Protein AF-A0A658NN75-F1 (afdb_monomer_lite)

Structure (mmCIF, N/CA/C/O backbone):
data_AF-A0A658NN75-F1
#
_entry.id   AF-A0A658NN75-F1
#
loop_
_atom_site.group_PDB
_atom_site.id
_atom_site.type_symbol
_atom_site.label_atom_id
_atom_site.label_alt_id
_atom_site.label_comp_id
_atom_site.label_asym_id
_atom_site.label_entity_id
_atom_site.label_seq_id
_atom_site.pdbx_PDB_ins_code
_atom_site.Cartn_x
_atom_site.Cartn_y
_atom_site.Cartn_z
_atom_site.occupancy
_atom_site.B_iso_or_equiv
_atom_site.auth_seq_id
_atom_site.auth_comp_id
_atom_site.auth_asym_id
_atom_site.auth_atom_id
_atom_site.pdbx_PDB_model_num
ATOM 1 N N . PHE A 1 1 ? -8.810 3.678 -35.679 1.00 53.75 1 PHE A N 1
ATOM 2 C CA . PHE A 1 1 ? -8.416 3.057 -34.394 1.00 53.75 1 PHE A CA 1
ATOM 3 C C . PHE A 1 1 ? -6.960 2.593 -34.397 1.00 53.75 1 PHE A C 1
ATOM 5 O O . PHE A 1 1 ? -6.403 2.458 -33.318 1.00 53.75 1 PHE A O 1
ATOM 12 N N . GLU A 1 2 ? -6.330 2.406 -35.562 1.00 51.19 2 GLU A N 1
ATOM 13 C CA . GLU A 1 2 ? -4.934 1.949 -35.676 1.00 51.19 2 GLU A CA 1
ATOM 14 C C . GLU A 1 2 ? -3.894 3.086 -35.583 1.00 51.19 2 GLU A C 1
ATOM 16 O O . GLU A 1 2 ? -2.745 2.822 -35.253 1.00 51.19 2 GLU A O 1
ATOM 21 N N . ASP A 1 3 ? -4.303 4.355 -35.724 1.00 60.12 3 ASP A N 1
ATOM 22 C CA . ASP A 1 3 ? -3.411 5.535 -35.661 1.00 60.12 3 ASP A CA 1
ATOM 23 C C . ASP A 1 3 ? -2.756 5.803 -34.286 1.00 60.12 3 ASP A C 1
ATOM 25 O O . ASP A 1 3 ? -1.923 6.697 -34.159 1.00 60.12 3 ASP A O 1
ATOM 29 N N . PHE A 1 4 ? -3.128 5.061 -33.236 1.00 65.38 4 PHE A N 1
ATOM 30 C CA . PHE A 1 4 ? -2.521 5.170 -31.899 1.00 65.38 4 PHE A CA 1
ATOM 31 C C . PHE A 1 4 ? -1.418 4.133 -31.648 1.00 65.38 4 PHE A C 1
ATOM 33 O O . PHE A 1 4 ? -0.766 4.176 -30.603 1.00 65.38 4 PHE A O 1
ATOM 40 N N . LEU A 1 5 ? -1.224 3.178 -32.563 1.00 65.12 5 LEU A N 1
ATOM 41 C CA . LEU A 1 5 ? -0.221 2.130 -32.420 1.00 65.12 5 LEU A CA 1
ATOM 42 C C . LEU A 1 5 ? 1.078 2.587 -33.103 1.00 65.12 5 LEU A C 1
ATOM 44 O O . LEU A 1 5 ? 1.045 2.863 -34.300 1.00 65.12 5 LEU A O 1
ATOM 48 N N . PRO A 1 6 ? 2.219 2.642 -32.385 1.00 65.56 6 PRO A N 1
ATOM 49 C CA . PRO A 1 6 ? 3.482 3.182 -32.906 1.00 65.56 6 PRO A CA 1
ATOM 50 C C . PRO A 1 6 ? 3.968 2.545 -34.217 1.00 65.56 6 PRO A C 1
ATOM 52 O O . PRO A 1 6 ? 4.674 3.201 -34.974 1.00 65.56 6 PRO A O 1
ATOM 55 N N . ASP A 1 7 ? 3.544 1.304 -34.485 1.00 69.31 7 ASP A N 1
ATOM 56 C CA . ASP A 1 7 ? 3.939 0.500 -35.646 1.00 69.31 7 ASP A CA 1
ATOM 57 C C . ASP A 1 7 ? 2.721 0.093 -36.509 1.00 69.31 7 ASP A C 1
ATOM 59 O O . ASP A 1 7 ? 2.717 -0.968 -37.121 1.00 69.31 7 ASP A O 1
ATOM 63 N N . GLY A 1 8 ? 1.607 0.838 -36.462 1.00 71.69 8 GLY A N 1
ATOM 64 C CA . GLY A 1 8 ? 0.387 0.497 -37.219 1.00 71.69 8 GLY A CA 1
ATOM 65 C C . GLY A 1 8 ? -0.283 -0.824 -36.807 1.00 71.69 8 GLY A C 1
ATOM 66 O O . GLY A 1 8 ? -1.167 -1.312 -37.499 1.00 71.69 8 GLY A O 1
ATOM 67 N N . GLY A 1 9 ? 0.131 -1.407 -35.676 1.00 71.31 9 GLY A N 1
ATOM 68 C CA . GLY A 1 9 ? -0.329 -2.719 -35.219 1.00 71.31 9 GLY A CA 1
ATOM 69 C C . GLY A 1 9 ? 0.480 -3.905 -35.746 1.00 71.31 9 GLY A C 1
ATOM 70 O O . GLY A 1 9 ? 0.086 -5.034 -35.474 1.00 71.31 9 GLY A O 1
ATOM 71 N N . GLU A 1 10 ? 1.601 -3.674 -36.438 1.00 76.69 10 GLU A N 1
ATOM 72 C CA . GLU A 1 10 ? 2.445 -4.752 -36.977 1.00 76.69 10 GLU A CA 1
ATOM 73 C C . GLU A 1 10 ? 3.162 -5.567 -35.895 1.00 76.69 10 GLU A C 1
ATOM 75 O O . GLU A 1 10 ? 3.347 -6.767 -36.068 1.00 76.69 10 GLU A O 1
ATOM 80 N N . SER A 1 11 ? 3.526 -4.941 -34.771 1.00 81.25 11 SER A N 1
ATOM 81 C CA . SER A 1 11 ? 4.195 -5.629 -33.667 1.00 81.25 11 SER A CA 1
ATOM 82 C C . SER A 1 11 ? 3.213 -6.347 -32.742 1.00 81.25 11 SER A C 1
ATOM 84 O O . SER A 1 11 ? 2.207 -5.771 -32.284 1.00 81.25 11 SER A O 1
ATOM 86 N N . ASP A 1 12 ? 3.530 -7.600 -32.417 1.00 87.25 12 ASP A N 1
ATOM 87 C CA . ASP A 1 12 ? 2.725 -8.404 -31.500 1.00 87.25 12 ASP A CA 1
ATOM 88 C C . ASP A 1 12 ? 2.944 -8.003 -30.022 1.00 87.25 12 ASP A C 1
ATOM 90 O O . ASP A 1 12 ? 3.701 -7.084 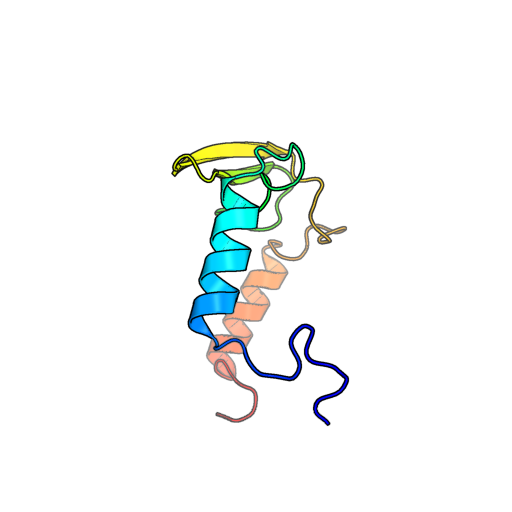-29.690 1.00 87.25 12 ASP A O 1
ATOM 94 N N . LEU A 1 13 ? 2.196 -8.625 -29.103 1.00 88.69 13 LEU A N 1
ATOM 95 C CA . LEU A 1 13 ? 2.307 -8.316 -27.673 1.00 88.69 13 LEU A CA 1
ATOM 96 C C . LEU A 1 13 ? 3.679 -8.701 -27.097 1.00 88.69 13 LEU A C 1
ATOM 98 O O . LEU A 1 13 ? 4.190 -7.983 -26.240 1.00 88.69 13 LEU A O 1
ATOM 102 N N . PHE A 1 14 ? 4.259 -9.813 -27.541 1.00 92.56 14 PHE A N 1
ATOM 103 C CA . PHE A 1 14 ? 5.527 -10.329 -27.033 1.00 92.56 14 PHE A CA 1
ATOM 104 C C . PHE A 1 14 ? 6.704 -9.501 -27.539 1.00 92.56 14 PHE A C 1
ATOM 106 O O . PHE A 1 14 ? 7.555 -9.127 -26.744 1.00 92.56 14 PHE A O 1
ATOM 113 N N . GLU A 1 15 ? 6.688 -9.069 -28.797 1.00 89.31 15 GLU A N 1
ATOM 114 C CA . GLU A 1 15 ? 7.696 -8.156 -29.346 1.00 89.31 15 GLU A CA 1
ATOM 115 C C . GLU A 1 15 ? 7.721 -6.811 -28.602 1.00 89.31 15 GLU A C 1
ATOM 117 O O . GLU A 1 15 ? 8.781 -6.220 -28.376 1.00 89.31 15 GLU A O 1
ATOM 122 N N . LYS A 1 16 ? 6.556 -6.318 -28.163 1.00 88.19 16 LYS A N 1
ATOM 123 C CA . LYS A 1 16 ? 6.466 -5.111 -27.320 1.00 88.19 16 LYS A CA 1
ATOM 124 C C . LYS A 1 16 ? 7.033 -5.344 -25.925 1.00 88.19 16 LYS A C 1
ATOM 126 O O . LYS A 1 16 ? 7.681 -4.446 -25.386 1.00 88.19 16 LYS A O 1
ATOM 131 N N . LEU A 1 17 ? 6.788 -6.521 -25.347 1.00 89.88 17 LEU A N 1
ATOM 132 C CA . LEU A 1 17 ? 7.371 -6.908 -24.065 1.00 89.88 17 LEU A CA 1
ATOM 133 C C . LEU A 1 17 ? 8.891 -7.013 -24.172 1.00 89.88 17 LEU A C 1
ATOM 135 O O . LEU A 1 17 ? 9.569 -6.424 -23.341 1.00 89.88 17 LEU A O 1
ATOM 139 N N . ASP A 1 18 ? 9.415 -7.648 -25.217 1.00 89.88 18 ASP A N 1
ATOM 140 C CA . ASP A 1 18 ? 10.855 -7.792 -25.443 1.00 89.88 18 ASP A CA 1
ATOM 141 C C . ASP A 1 18 ? 11.535 -6.429 -25.623 1.00 89.88 18 ASP A C 1
ATOM 143 O O . ASP A 1 18 ? 12.601 -6.177 -25.061 1.00 89.88 18 ASP A O 1
ATOM 147 N N . ARG A 1 19 ? 10.897 -5.497 -26.344 1.00 87.56 19 ARG A N 1
ATOM 148 C CA . ARG A 1 19 ? 11.384 -4.111 -26.469 1.00 87.56 19 ARG A CA 1
ATOM 149 C C . ARG A 1 19 ? 11.418 -3.384 -25.129 1.00 87.56 19 ARG A C 1
ATOM 151 O O . ARG A 1 19 ? 12.387 -2.680 -24.849 1.00 87.56 19 ARG A O 1
ATOM 158 N N . LEU A 1 20 ? 10.362 -3.514 -24.326 1.00 86.50 20 LEU A N 1
ATOM 159 C CA . LEU A 1 20 ? 10.295 -2.899 -23.001 1.00 86.50 20 LEU A CA 1
ATOM 160 C C . LEU A 1 20 ? 11.330 -3.517 -22.058 1.00 86.50 20 LEU A C 1
ATOM 162 O O . LEU A 1 20 ? 12.029 -2.783 -21.366 1.00 86.50 20 LEU A O 1
ATOM 166 N N . ASP A 1 21 ? 11.444 -4.842 -22.051 1.00 86.75 21 ASP A N 1
ATOM 167 C CA . ASP A 1 21 ? 12.412 -5.580 -21.247 1.00 86.75 21 ASP A CA 1
ATOM 168 C C . ASP A 1 21 ? 13.837 -5.156 -21.600 1.00 86.75 21 ASP A C 1
ATOM 170 O O . ASP A 1 21 ? 14.598 -4.754 -20.717 1.00 86.75 21 ASP A O 1
ATOM 174 N N . HIS A 1 22 ? 14.154 -5.108 -22.897 1.00 85.94 22 HIS A N 1
ATOM 175 C CA . HIS A 1 22 ? 15.433 -4.609 -23.380 1.00 85.94 22 HIS A CA 1
ATOM 176 C C . HIS A 1 22 ? 15.683 -3.168 -22.933 1.00 85.94 22 HIS A C 1
ATOM 178 O O . HIS A 1 22 ? 16.756 -2.886 -22.416 1.00 85.94 22 HIS A O 1
ATOM 184 N N . ALA A 1 23 ? 14.711 -2.261 -23.067 1.00 83.00 23 ALA A N 1
ATOM 185 C CA . ALA A 1 23 ? 14.870 -0.874 -22.624 1.00 83.00 23 ALA A CA 1
ATOM 186 C C . ALA A 1 23 ? 15.123 -0.769 -21.108 1.00 83.00 23 ALA A C 1
ATOM 188 O O . ALA A 1 23 ? 15.998 -0.022 -20.677 1.00 83.00 23 ALA A O 1
ATOM 189 N N . LEU A 1 24 ? 14.408 -1.555 -20.297 1.00 79.44 24 LEU A N 1
ATOM 190 C CA . LEU A 1 24 ? 14.562 -1.570 -18.840 1.00 79.44 24 LEU A CA 1
ATOM 191 C C . LEU A 1 24 ? 15.902 -2.168 -18.376 1.00 79.44 24 LEU A C 1
ATOM 193 O O . LEU A 1 24 ? 16.382 -1.788 -17.309 1.00 79.44 24 LEU A O 1
ATOM 197 N N . HIS A 1 25 ? 16.497 -3.085 -19.148 1.00 76.44 25 HIS A N 1
ATOM 198 C CA . HIS A 1 25 ? 17.742 -3.780 -18.787 1.00 76.44 25 HIS A CA 1
ATOM 199 C C . HIS A 1 25 ? 19.001 -3.204 -19.453 1.00 76.44 25 HIS A C 1
ATOM 201 O O . HIS A 1 25 ? 20.082 -3.266 -18.867 1.00 76.44 25 HIS A O 1
ATOM 207 N N . ALA A 1 26 ? 18.893 -2.670 -20.672 1.00 70.81 26 ALA A N 1
ATOM 208 C CA . ALA A 1 26 ? 20.015 -2.108 -21.428 1.00 70.81 26 ALA A CA 1
ATOM 209 C C . ALA A 1 26 ? 20.439 -0.737 -20.895 1.00 70.81 26 ALA A C 1
ATOM 211 O O . ALA A 1 26 ? 21.611 -0.364 -20.964 1.00 70.81 26 ALA A O 1
ATOM 212 N N . GLU A 1 27 ? 19.493 0.010 -20.335 1.00 58.44 27 GLU A N 1
ATOM 213 C CA . GLU A 1 27 ? 19.756 1.306 -19.747 1.00 58.44 27 GLU A CA 1
ATOM 214 C C . GLU A 1 27 ? 19.981 1.136 -18.237 1.00 58.44 27 GLU A C 1
ATOM 216 O O . GLU A 1 27 ? 19.036 1.004 -17.461 1.00 58.44 27 GLU A O 1
ATOM 221 N N . GLN A 1 28 ? 21.244 1.165 -17.783 1.00 58.00 28 GLN A N 1
ATOM 222 C CA . GLN A 1 28 ? 21.584 1.405 -16.369 1.00 58.00 28 GLN A CA 1
ATOM 223 C C . GLN A 1 28 ? 21.181 2.840 -15.978 1.00 58.00 28 GLN A C 1
ATOM 225 O O . GLN A 1 28 ? 22.014 3.687 -15.652 1.00 58.00 28 GLN A O 1
ATOM 230 N N . HIS A 1 29 ? 19.892 3.159 -16.049 1.00 56.94 29 HIS A N 1
ATOM 231 C CA . HIS A 1 29 ? 19.391 4.482 -15.736 1.00 56.94 29 HIS A CA 1
ATOM 232 C C . HIS A 1 29 ? 19.351 4.658 -14.230 1.00 56.94 29 HIS A C 1
ATOM 234 O O . HIS A 1 29 ? 18.683 3.919 -13.507 1.00 56.94 29 HIS A O 1
ATOM 240 N N . ALA A 1 30 ? 19.991 5.724 -13.756 1.00 59.59 30 ALA A N 1
ATOM 241 C CA . ALA A 1 30 ? 19.936 6.150 -12.360 1.00 59.59 30 ALA A CA 1
ATOM 242 C C . ALA A 1 30 ? 18.492 6.366 -11.832 1.00 59.59 30 ALA A C 1
ATOM 244 O O . ALA A 1 30 ? 18.304 6.501 -10.626 1.00 59.59 30 ALA A O 1
ATOM 245 N N . GLY A 1 31 ? 17.477 6.381 -12.712 1.00 60.25 31 GLY A N 1
ATOM 246 C CA . GLY A 1 31 ? 16.056 6.523 -12.376 1.00 60.25 31 GLY A CA 1
ATOM 247 C C . GLY A 1 31 ? 15.222 5.232 -12.319 1.00 60.25 31 GLY A C 1
ATOM 248 O O . GLY A 1 31 ? 14.185 5.239 -11.661 1.00 60.25 31 GLY A O 1
ATOM 249 N N . VAL A 1 32 ? 15.634 4.121 -12.949 1.00 64.38 32 VAL A N 1
ATOM 250 C CA . VAL A 1 32 ? 14.821 2.878 -12.980 1.00 64.38 32 VAL A CA 1
ATOM 251 C C . VAL A 1 32 ? 15.094 1.945 -11.806 1.00 64.38 32 VAL A C 1
ATOM 253 O O . VAL A 1 32 ? 14.275 1.082 -11.515 1.00 64.38 32 VAL A O 1
ATOM 256 N N . GLY A 1 33 ? 16.187 2.151 -11.063 1.00 67.81 33 GLY A N 1
ATOM 257 C CA . GLY A 1 33 ? 16.536 1.324 -9.898 1.00 67.81 33 GLY A CA 1
ATOM 258 C C . GLY A 1 33 ? 15.507 1.354 -8.756 1.00 67.81 33 GLY A C 1
ATOM 259 O O . GLY A 1 33 ? 15.572 0.523 -7.851 1.00 67.81 33 GLY A O 1
ATOM 260 N N . GLY A 1 34 ? 14.560 2.300 -8.796 1.00 71.62 34 GLY A N 1
ATOM 261 C CA . GLY A 1 34 ? 13.399 2.350 -7.906 1.00 71.62 34 GLY A CA 1
ATOM 262 C C . GLY A 1 34 ? 12.271 1.380 -8.280 1.00 71.62 34 GLY A C 1
ATOM 263 O O . GLY A 1 34 ? 11.438 1.054 -7.432 1.00 71.62 34 GLY A O 1
ATOM 264 N N . LEU A 1 35 ? 12.229 0.912 -9.531 1.00 79.50 35 LEU A N 1
ATOM 265 C CA . LEU A 1 35 ? 11.253 -0.073 -9.986 1.00 79.50 35 LEU A CA 1
ATOM 266 C C . LEU A 1 35 ? 11.551 -1.433 -9.349 1.00 79.50 35 LEU A C 1
ATOM 268 O O . LEU A 1 35 ? 12.701 -1.823 -9.160 1.00 79.50 35 LEU A O 1
ATOM 272 N N . GLY A 1 36 ? 10.492 -2.150 -8.976 1.00 80.12 36 GLY A N 1
ATOM 273 C CA . GLY A 1 36 ? 10.613 -3.454 -8.322 1.00 80.12 36 GLY A CA 1
ATOM 274 C C . GLY A 1 36 ? 11.020 -3.404 -6.844 1.00 80.12 36 GLY A C 1
ATOM 275 O O . GLY A 1 36 ? 11.179 -4.460 -6.234 1.00 80.12 36 GLY A O 1
ATOM 276 N N . ILE A 1 37 ? 11.149 -2.218 -6.233 1.00 88.94 37 ILE A N 1
ATOM 277 C CA . ILE A 1 37 ? 11.331 -2.115 -4.781 1.00 88.94 37 ILE A CA 1
ATOM 278 C C . ILE A 1 37 ? 10.030 -2.499 -4.071 1.00 88.94 37 ILE A C 1
ATOM 280 O O . ILE A 1 37 ? 8.970 -1.927 -4.321 1.00 88.94 37 ILE A O 1
ATOM 284 N N . LEU A 1 38 ? 10.120 -3.439 -3.132 1.00 91.88 38 LEU A N 1
ATOM 285 C CA . LEU A 1 38 ? 8.978 -3.898 -2.343 1.00 91.88 38 LEU A CA 1
ATOM 286 C C . LEU A 1 38 ? 9.038 -3.327 -0.929 1.00 91.88 38 LEU A C 1
ATOM 288 O O . LEU A 1 38 ? 10.038 -3.488 -0.232 1.00 91.88 38 LEU A O 1
ATOM 292 N N . ASN A 1 39 ? 7.946 -2.713 -0.475 1.00 93.56 39 ASN A N 1
ATOM 293 C CA . ASN A 1 39 ? 7.793 -2.307 0.919 1.00 93.56 39 ASN A CA 1
ATOM 294 C C . ASN A 1 39 ? 7.192 -3.447 1.749 1.00 93.56 39 ASN A C 1
ATOM 296 O O . ASN A 1 39 ? 6.072 -3.882 1.492 1.00 93.56 39 ASN A O 1
ATOM 300 N N . LEU A 1 40 ? 7.927 -3.902 2.764 1.00 94.31 40 LEU A N 1
ATOM 301 C CA . LEU A 1 40 ? 7.571 -5.058 3.590 1.00 94.31 40 LEU A CA 1
ATOM 302 C C . LEU A 1 40 ? 6.947 -4.689 4.943 1.00 94.31 40 LEU A C 1
ATOM 304 O O . LEU A 1 40 ? 6.556 -5.577 5.695 1.00 94.31 40 LEU A O 1
ATOM 308 N N . SER A 1 41 ? 6.873 -3.404 5.290 1.00 91.19 41 SER A N 1
ATOM 309 C CA . SER A 1 41 ? 6.483 -2.951 6.635 1.00 91.19 41 SER A CA 1
ATOM 310 C C . SER A 1 41 ? 5.390 -1.883 6.637 1.00 91.19 41 SER A C 1
ATOM 312 O O . SER A 1 41 ? 5.200 -1.216 7.650 1.00 91.19 41 SER A O 1
ATOM 314 N N . GLY A 1 42 ? 4.692 -1.679 5.517 1.00 88.06 42 GLY A N 1
ATOM 315 C CA . GLY A 1 42 ? 3.682 -0.626 5.379 1.00 88.06 42 GLY A CA 1
ATOM 316 C C . GLY A 1 42 ? 4.268 0.793 5.357 1.00 88.06 42 GLY A C 1
ATOM 317 O O . GLY A 1 42 ? 5.485 0.994 5.323 1.00 88.06 42 GLY A O 1
ATOM 318 N N . ALA A 1 43 ? 3.395 1.803 5.342 1.00 89.88 43 ALA A N 1
ATOM 319 C CA . ALA A 1 43 ? 3.781 3.213 5.254 1.00 89.88 43 ALA A CA 1
ATOM 320 C C . ALA A 1 43 ? 4.112 3.806 6.638 1.00 89.88 43 ALA A C 1
ATOM 322 O O . ALA A 1 43 ? 3.369 4.638 7.151 1.00 89.88 43 ALA A O 1
ATOM 323 N N . ASN A 1 44 ? 5.216 3.346 7.233 1.00 90.94 44 ASN A N 1
ATOM 324 C CA . ASN A 1 44 ? 5.772 3.844 8.497 1.00 90.94 44 ASN A CA 1
ATOM 325 C C . ASN A 1 44 ? 6.938 4.824 8.256 1.00 90.94 44 ASN A C 1
ATOM 327 O O . ASN A 1 44 ? 7.561 4.746 7.198 1.00 90.94 44 ASN A O 1
ATOM 331 N N . PRO A 1 45 ? 7.308 5.681 9.235 1.00 92.62 45 PRO A N 1
ATOM 332 C CA . PRO A 1 45 ? 8.442 6.607 9.101 1.00 92.62 45 PRO A CA 1
ATOM 333 C C . PRO A 1 45 ? 9.771 5.912 8.781 1.00 92.62 45 PRO A C 1
ATOM 335 O O . PRO A 1 45 ? 10.585 6.438 8.026 1.00 92.62 45 PRO A O 1
ATOM 338 N N . VAL A 1 46 ? 9.967 4.713 9.334 1.00 95.00 46 VAL A N 1
ATOM 339 C CA . VAL A 1 46 ? 11.039 3.791 8.955 1.00 95.00 46 VAL A CA 1
ATOM 340 C C . VAL A 1 46 ? 10.393 2.557 8.346 1.00 95.00 46 VAL A C 1
ATOM 342 O O . VAL A 1 46 ? 9.520 1.948 8.967 1.00 95.00 46 VAL A O 1
ATOM 345 N N . ALA A 1 47 ? 10.816 2.199 7.136 1.00 94.06 47 ALA A N 1
ATOM 346 C CA . ALA A 1 47 ? 10.275 1.074 6.393 1.00 94.06 47 ALA A CA 1
ATOM 347 C C . ALA A 1 47 ? 11.371 0.095 5.961 1.00 94.06 47 ALA A C 1
ATOM 349 O O . ALA A 1 47 ? 12.487 0.492 5.634 1.00 94.06 47 ALA A O 1
ATOM 350 N N . ASN A 1 48 ? 11.030 -1.189 5.928 1.00 96.12 48 ASN A N 1
ATOM 351 C CA . ASN A 1 48 ? 11.870 -2.244 5.387 1.00 96.12 48 ASN A CA 1
ATOM 352 C C . ASN A 1 48 ? 11.576 -2.390 3.896 1.00 96.12 48 ASN A C 1
ATOM 354 O O . ASN A 1 48 ? 10.515 -2.891 3.517 1.00 96.12 48 ASN A O 1
ATOM 358 N N . LEU A 1 49 ? 12.514 -1.954 3.060 1.00 93.69 49 LEU A N 1
ATOM 359 C CA . LEU A 1 49 ? 12.420 -2.078 1.611 1.00 93.69 49 LEU A CA 1
ATOM 360 C C . LEU A 1 49 ? 13.315 -3.205 1.113 1.00 93.69 49 LEU A C 1
ATOM 362 O O . LEU A 1 49 ? 14.477 -3.302 1.512 1.00 93.69 49 LEU A O 1
ATOM 366 N N . ARG A 1 50 ? 12.783 -4.038 0.221 1.00 93.69 50 ARG A N 1
ATOM 367 C CA . ARG A 1 50 ? 13.552 -5.031 -0.529 1.00 93.69 50 ARG A CA 1
ATOM 368 C C . ARG A 1 50 ? 13.871 -4.481 -1.910 1.00 93.69 50 ARG A C 1
ATOM 370 O O . ARG A 1 50 ? 12.952 -4.143 -2.650 1.00 93.69 50 ARG A O 1
ATOM 377 N N . GLY A 1 51 ? 15.159 -4.382 -2.223 1.00 88.19 51 GLY A N 1
ATOM 378 C CA . GLY A 1 51 ? 15.636 -3.977 -3.544 1.00 88.19 51 GLY A CA 1
ATOM 379 C C . GLY A 1 51 ? 15.594 -5.120 -4.560 1.00 88.19 51 GLY A C 1
ATOM 380 O O . GLY A 1 51 ? 15.356 -6.275 -4.207 1.00 88.19 51 GLY A O 1
ATOM 381 N N . HIS A 1 52 ? 15.884 -4.792 -5.821 1.00 81.06 52 HIS A N 1
ATOM 382 C CA . HIS A 1 52 ? 16.022 -5.766 -6.913 1.00 81.06 52 HIS A CA 1
ATOM 383 C C . HIS A 1 52 ? 17.143 -6.794 -6.664 1.00 81.06 52 HIS A C 1
ATOM 385 O O . HIS A 1 52 ? 17.079 -7.918 -7.146 1.00 81.06 52 HIS A O 1
ATOM 391 N N . ASP A 1 53 ? 18.140 -6.431 -5.853 1.00 83.00 53 ASP A N 1
ATOM 392 C CA . ASP A 1 53 ? 19.226 -7.304 -5.400 1.00 83.00 53 ASP A CA 1
ATOM 393 C C . ASP A 1 53 ? 18.787 -8.343 -4.348 1.00 83.00 53 ASP A C 1
ATOM 395 O O . ASP A 1 53 ? 19.608 -9.094 -3.821 1.00 83.00 53 ASP A O 1
ATOM 399 N N . GLY A 1 54 ? 17.498 -8.360 -3.992 1.00 87.50 54 GLY A N 1
ATOM 400 C CA . GLY A 1 54 ? 16.913 -9.239 -2.983 1.00 87.50 54 GLY A CA 1
ATOM 401 C C . GLY A 1 54 ? 17.219 -8.828 -1.541 1.00 87.50 54 GLY A C 1
ATOM 402 O O . GLY A 1 54 ? 16.641 -9.391 -0.607 1.00 87.50 54 GLY A O 1
ATOM 403 N N . GLN A 1 55 ? 18.074 -7.826 -1.329 1.00 91.44 55 GLN A N 1
ATOM 404 C CA . GLN A 1 55 ? 18.479 -7.394 0.002 1.00 91.44 55 GLN A CA 1
ATOM 405 C C . GLN A 1 55 ? 17.422 -6.487 0.622 1.00 91.44 55 GLN A C 1
ATOM 407 O O . GLN A 1 55 ? 16.847 -5.611 -0.029 1.00 91.44 55 GLN A O 1
ATOM 412 N N . THR A 1 56 ? 17.179 -6.690 1.916 1.00 95.44 56 THR A N 1
ATOM 413 C CA . THR A 1 56 ? 16.226 -5.888 2.691 1.00 95.44 56 THR A CA 1
AT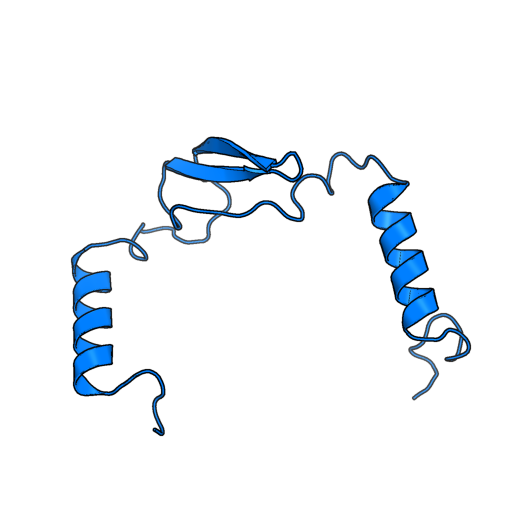OM 414 C C . THR A 1 56 ? 16.972 -4.858 3.527 1.00 95.44 56 THR A C 1
ATOM 416 O O . THR A 1 56 ? 17.941 -5.189 4.206 1.00 95.44 56 THR A O 1
ATOM 419 N N . ARG A 1 57 ? 16.523 -3.603 3.480 1.00 94.44 57 ARG A N 1
ATOM 420 C CA . ARG A 1 57 ? 17.153 -2.469 4.165 1.00 94.44 57 ARG A CA 1
ATOM 421 C C . ARG A 1 57 ? 16.102 -1.665 4.917 1.00 94.44 57 ARG A C 1
ATOM 423 O O . ARG A 1 57 ? 15.030 -1.401 4.376 1.00 94.44 57 ARG A O 1
ATOM 430 N N . ALA A 1 58 ? 16.429 -1.250 6.137 1.00 97.00 58 ALA A N 1
ATOM 431 C CA . ALA A 1 58 ? 15.643 -0.262 6.863 1.00 97.00 58 ALA A CA 1
ATOM 432 C C . ALA A 1 58 ? 15.984 1.134 6.328 1.00 97.00 58 ALA A C 1
ATOM 434 O O . ALA A 1 58 ? 17.151 1.526 6.313 1.00 97.00 58 ALA A O 1
ATOM 435 N N . VAL A 1 59 ? 14.977 1.877 5.877 1.00 94.38 59 VAL A N 1
ATOM 436 C CA . VAL A 1 59 ? 15.139 3.213 5.293 1.00 94.38 59 VAL A CA 1
ATOM 437 C C . VAL A 1 59 ? 14.136 4.191 5.887 1.00 94.38 59 VAL A C 1
ATOM 439 O O . VAL A 1 59 ? 13.050 3.800 6.315 1.00 94.38 59 VAL A O 1
ATOM 442 N N . ILE A 1 60 ? 14.479 5.476 5.874 1.00 95.75 60 ILE A N 1
ATOM 443 C CA . ILE A 1 60 ? 13.535 6.549 6.198 1.00 95.75 60 ILE A CA 1
ATOM 444 C C . ILE A 1 60 ? 12.588 6.725 5.005 1.00 95.75 60 ILE A C 1
ATOM 446 O O . ILE A 1 60 ? 13.031 6.960 3.880 1.00 95.75 60 ILE A O 1
ATOM 450 N N . MET A 1 61 ? 11.283 6.596 5.237 1.00 93.00 61 MET A N 1
ATOM 451 C CA . MET A 1 61 ? 10.261 6.644 4.192 1.00 93.00 61 MET A CA 1
ATOM 452 C C . MET A 1 61 ? 9.815 8.083 3.925 1.00 93.00 61 MET A C 1
ATOM 454 O O . MET A 1 61 ? 9.045 8.658 4.691 1.00 93.00 61 MET A O 1
ATOM 458 N N . LEU A 1 62 ? 10.251 8.640 2.795 1.00 93.44 62 LEU A N 1
ATOM 459 C CA . LEU A 1 62 ? 9.840 9.970 2.317 1.00 93.44 62 LEU A CA 1
ATOM 460 C C . LEU A 1 62 ? 8.994 9.920 1.033 1.00 93.44 62 LEU A C 1
ATOM 462 O O . LEU A 1 62 ? 8.544 10.954 0.557 1.00 93.44 62 LEU A O 1
ATOM 466 N N . GLY A 1 63 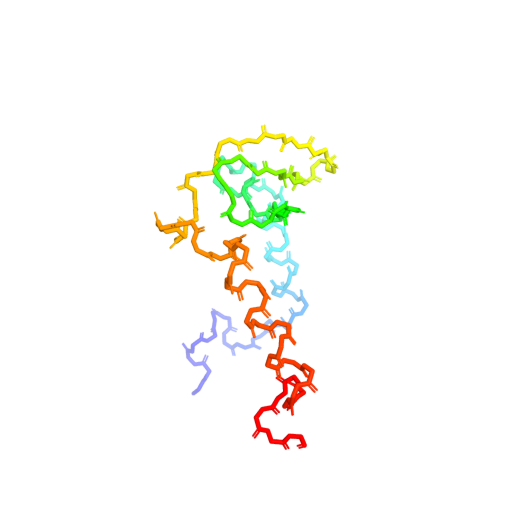? 8.768 8.724 0.477 1.00 89.75 63 GLY A N 1
ATOM 467 C CA . GLY A 1 63 ? 8.029 8.518 -0.776 1.00 89.75 63 GLY A CA 1
ATOM 468 C C . GLY A 1 63 ? 6.565 8.104 -0.604 1.00 89.75 63 GLY A C 1
ATOM 469 O O . GLY A 1 63 ? 5.937 7.692 -1.573 1.00 89.75 63 GLY A O 1
ATOM 470 N N . SER A 1 64 ? 6.021 8.142 0.618 1.00 91.62 64 SER A N 1
ATOM 471 C CA . SER A 1 64 ? 4.629 7.752 0.876 1.00 91.62 64 SER A CA 1
ATOM 472 C C . SER A 1 64 ? 3.699 8.963 0.935 1.00 91.62 64 SER A C 1
ATOM 474 O O . SER A 1 64 ? 4.074 10.006 1.463 1.00 91.62 64 SER A O 1
ATOM 476 N N . ASN A 1 65 ? 2.442 8.775 0.534 1.00 94.31 65 ASN A N 1
ATOM 477 C CA . ASN A 1 65 ? 1.377 9.771 0.714 1.00 94.31 65 ASN A CA 1
ATOM 478 C C . ASN A 1 65 ? 0.669 9.647 2.083 1.00 94.31 65 ASN A C 1
ATOM 480 O O . ASN A 1 65 ? -0.408 10.202 2.293 1.00 94.31 65 ASN A O 1
ATOM 484 N N . SER A 1 66 ? 1.239 8.890 3.029 1.00 92.12 66 SER A N 1
ATOM 485 C CA . SER A 1 66 ? 0.681 8.674 4.372 1.00 92.12 66 SER A CA 1
ATOM 486 C C . SER A 1 66 ? 1.080 9.816 5.317 1.00 92.12 66 SER A C 1
ATOM 488 O O . SER A 1 66 ? 1.818 9.618 6.279 1.00 92.12 66 SER A O 1
ATOM 490 N N . TYR A 1 67 ? 0.595 11.032 5.048 1.00 93.06 67 TYR A N 1
ATOM 491 C CA . TYR A 1 67 ? 1.031 12.258 5.739 1.00 93.06 67 TYR A CA 1
ATOM 492 C C . TYR A 1 67 ? 0.817 12.253 7.257 1.00 93.06 67 TYR A C 1
ATOM 494 O O . TYR A 1 67 ? 1.617 12.808 8.002 1.00 93.06 67 TYR A O 1
ATOM 502 N N . LEU A 1 68 ? -0.268 11.629 7.717 1.00 94.75 68 LEU A N 1
ATOM 503 C CA . LEU A 1 68 ? -0.648 11.585 9.133 1.00 94.75 68 LEU A CA 1
ATOM 504 C C . LEU A 1 68 ? -0.303 10.249 9.804 1.00 94.75 68 LEU A C 1
ATOM 506 O O . LEU A 1 68 ? -0.698 10.017 10.943 1.00 94.75 68 LEU A O 1
ATOM 510 N N . ASN A 1 69 ? 0.380 9.346 9.090 1.00 91.31 69 ASN A N 1
ATOM 511 C CA . ASN A 1 69 ? 0.733 8.010 9.576 1.00 91.31 69 ASN A CA 1
ATOM 512 C C . ASN A 1 69 ? -0.473 7.190 10.099 1.00 91.31 69 ASN A C 1
ATOM 514 O O . ASN A 1 69 ? -0.359 6.404 11.038 1.00 91.31 69 ASN A O 1
ATOM 518 N N . LEU A 1 70 ? -1.660 7.389 9.511 1.00 95.38 70 LEU A N 1
ATOM 519 C CA . LEU A 1 70 ? -2.897 6.741 9.971 1.00 95.38 70 LEU A CA 1
ATOM 520 C C . LEU A 1 70 ? -3.091 5.329 9.417 1.00 95.38 70 LEU A C 1
ATOM 522 O O . LEU A 1 70 ? -3.820 4.538 10.010 1.00 95.38 70 LEU A O 1
ATOM 526 N N . THR A 1 71 ? -2.426 4.995 8.311 1.00 93.62 71 THR A N 1
ATOM 527 C CA . THR A 1 71 ? -2.544 3.689 7.642 1.00 93.62 71 THR A CA 1
ATOM 528 C C . THR A 1 71 ? -2.105 2.521 8.530 1.00 93.62 71 THR A C 1
ATOM 530 O O . THR A 1 71 ? -2.606 1.412 8.372 1.00 93.62 71 THR A O 1
ATOM 533 N N . THR A 1 72 ? -1.221 2.772 9.500 1.00 93.38 72 THR A N 1
ATOM 534 C CA . THR A 1 72 ? -0.740 1.789 10.483 1.00 93.38 72 THR A CA 1
ATOM 535 C C . THR A 1 72 ? -1.219 2.081 11.909 1.00 93.38 72 THR A C 1
ATOM 537 O O . THR A 1 72 ? -0.862 1.362 12.843 1.00 93.38 72 THR A O 1
ATOM 540 N N . HIS A 1 73 ? -2.051 3.109 12.110 1.00 95.56 73 HIS A N 1
ATOM 541 C CA . HIS A 1 73 ? -2.499 3.502 13.442 1.00 95.56 73 HIS A CA 1
ATOM 542 C C . HIS A 1 73 ? -3.373 2.401 14.082 1.00 95.56 73 HIS A C 1
ATOM 544 O O . HIS A 1 73 ? -4.344 1.959 13.455 1.00 95.56 73 HIS A O 1
ATOM 550 N N . PRO A 1 74 ? -3.133 1.997 15.349 1.00 96.50 74 PRO A N 1
ATOM 551 C CA . PRO A 1 74 ? -3.802 0.842 15.959 1.00 96.50 74 PRO A CA 1
ATOM 552 C C . PRO A 1 74 ? -5.332 0.899 15.918 1.00 96.50 74 PRO A C 1
ATOM 554 O O . PRO A 1 74 ? -5.981 -0.102 15.633 1.00 96.50 74 PRO A O 1
ATOM 557 N N . LYS A 1 75 ? -5.922 2.083 16.141 1.00 98.06 75 LYS A N 1
ATOM 558 C CA . LYS A 1 75 ? -7.386 2.257 16.078 1.00 98.06 75 LYS A CA 1
ATOM 559 C C . LYS A 1 75 ? -7.951 2.051 14.669 1.00 98.06 75 LYS A C 1
ATOM 561 O O . LYS A 1 75 ? -9.049 1.525 14.542 1.00 98.06 75 LYS A O 1
ATOM 566 N N . VAL A 1 76 ? -7.212 2.446 13.629 1.00 97.25 76 VAL A N 1
ATOM 567 C CA . VAL A 1 76 ? -7.642 2.288 12.230 1.00 97.25 76 VAL A CA 1
ATOM 568 C C . VAL A 1 76 ? -7.589 0.811 11.846 1.00 97.25 76 VAL A C 1
ATOM 570 O O . VAL A 1 76 ? -8.561 0.277 11.322 1.00 97.25 76 VAL A O 1
ATOM 573 N N . VAL A 1 77 ? -6.501 0.122 12.202 1.00 96.81 77 VAL A N 1
ATOM 574 C CA . VAL A 1 77 ? -6.350 -1.325 11.975 1.00 96.81 77 VAL A CA 1
ATOM 575 C C . VAL A 1 77 ? -7.419 -2.126 12.723 1.00 96.81 77 VAL A C 1
ATOM 577 O O . VAL A 1 77 ? -8.011 -3.039 12.152 1.00 96.81 77 VAL A O 1
ATOM 580 N N . ALA A 1 78 ? -7.694 -1.786 13.985 1.00 98.19 78 ALA A N 1
ATOM 581 C CA . ALA A 1 78 ? -8.722 -2.459 14.776 1.00 98.19 78 ALA A CA 1
ATOM 582 C C . ALA A 1 78 ? -10.123 -2.270 14.174 1.00 98.19 78 ALA A C 1
ATOM 584 O O . ALA A 1 78 ? -10.866 -3.240 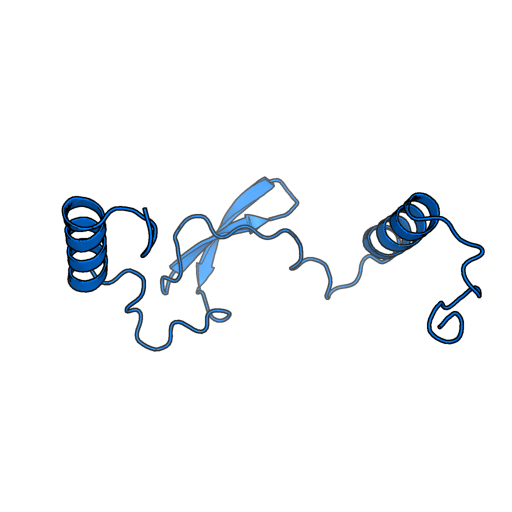14.047 1.00 98.19 78 ALA A O 1
ATOM 585 N N . ALA A 1 79 ? -10.458 -1.048 13.749 1.00 97.94 79 ALA A N 1
ATOM 586 C CA . ALA A 1 79 ? -11.727 -0.765 13.085 1.00 97.94 79 ALA A CA 1
ATOM 587 C C . ALA A 1 79 ? -11.867 -1.529 11.758 1.00 97.94 79 ALA A C 1
ATOM 589 O O . ALA A 1 79 ? -12.927 -2.088 11.488 1.00 97.94 79 ALA A O 1
ATOM 590 N N . ALA A 1 80 ? -10.795 -1.614 10.962 1.00 96.88 80 ALA A N 1
ATOM 591 C CA . ALA A 1 80 ? -10.793 -2.379 9.717 1.00 96.88 80 ALA A CA 1
ATOM 592 C C . ALA A 1 80 ? 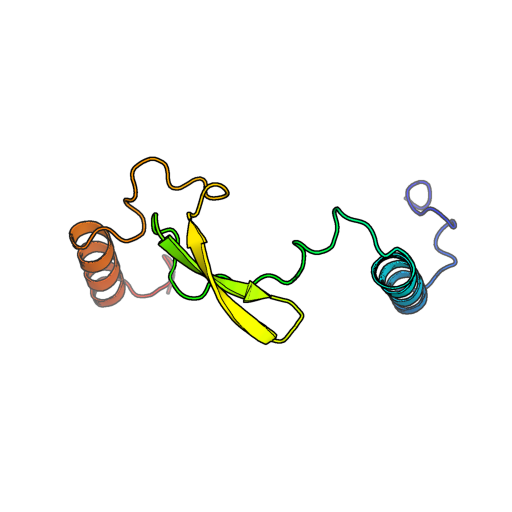-11.021 -3.881 9.957 1.00 96.88 80 ALA A C 1
ATOM 594 O O . ALA A 1 80 ? -11.813 -4.496 9.250 1.00 96.88 80 ALA A O 1
ATOM 595 N N . ARG A 1 81 ? -10.384 -4.469 10.980 1.00 97.75 81 ARG A N 1
ATOM 596 C CA . ARG A 1 81 ? -10.621 -5.871 11.370 1.00 97.75 81 ARG A CA 1
ATOM 597 C C . ARG A 1 81 ? -12.065 -6.107 11.804 1.00 97.75 81 ARG A C 1
ATOM 599 O O . ARG A 1 81 ? -12.698 -7.013 11.286 1.00 97.75 81 ARG A O 1
ATOM 606 N N . ALA A 1 82 ? -12.600 -5.245 12.668 1.00 97.88 82 ALA A N 1
ATOM 607 C CA . ALA A 1 82 ? -13.988 -5.346 13.111 1.00 97.88 82 ALA A CA 1
ATOM 608 C C . ALA A 1 82 ? -14.985 -5.246 11.942 1.00 97.88 82 ALA A C 1
ATOM 610 O O . ALA A 1 82 ? -15.992 -5.947 11.927 1.00 97.88 82 ALA A O 1
ATOM 611 N N . ALA A 1 83 ? -14.700 -4.402 10.945 1.00 96.75 83 ALA A N 1
ATOM 612 C CA . ALA A 1 83 ? -15.514 -4.314 9.738 1.00 96.75 83 ALA A CA 1
ATOM 613 C C . ALA A 1 83 ? -15.436 -5.591 8.886 1.00 96.75 83 ALA A C 1
ATOM 615 O O . ALA A 1 83 ? -16.469 -6.051 8.411 1.00 96.75 83 ALA A O 1
ATOM 616 N N . LEU A 1 84 ? -14.249 -6.189 8.734 1.00 96.88 84 LEU A N 1
ATOM 617 C CA . LEU A 1 84 ? -14.093 -7.473 8.039 1.00 96.88 84 LEU A CA 1
ATOM 618 C C . LEU A 1 84 ? -14.869 -8.594 8.740 1.00 96.88 84 LEU A C 1
ATOM 620 O O . LEU A 1 84 ? -15.534 -9.375 8.066 1.00 96.88 84 LEU A O 1
ATOM 624 N N . ASP A 1 85 ? -14.821 -8.644 10.072 1.00 96.69 85 ASP A N 1
ATOM 625 C CA . ASP A 1 85 ? -15.547 -9.646 10.860 1.00 96.69 85 ASP A CA 1
ATOM 626 C C . ASP A 1 85 ? -17.072 -9.475 10.735 1.00 96.69 85 ASP A C 1
ATOM 628 O O . ASP A 1 85 ? -17.807 -10.460 10.695 1.00 96.69 85 ASP A O 1
ATOM 632 N N . ALA A 1 86 ? -17.556 -8.230 10.663 1.00 96.50 86 ALA A N 1
ATOM 633 C CA . ALA A 1 86 ? -18.984 -7.923 10.613 1.00 96.50 86 ALA A CA 1
ATOM 634 C C . ALA A 1 86 ? -19.593 -7.988 9.202 1.00 96.50 86 ALA A C 1
ATOM 636 O O . ALA A 1 86 ? -20.765 -8.333 9.065 1.00 96.50 86 ALA A O 1
ATOM 637 N N . TYR A 1 87 ? -18.827 -7.632 8.168 1.00 95.19 87 TYR A N 1
ATOM 638 C CA . TYR A 1 87 ? -19.353 -7.380 6.820 1.00 95.19 87 TYR A CA 1
ATOM 639 C C . TYR A 1 87 ? -18.620 -8.141 5.708 1.00 95.19 87 TYR A C 1
ATOM 641 O O . TYR A 1 87 ? -19.024 -8.065 4.551 1.00 95.19 87 TYR A O 1
ATOM 649 N N . GLY A 1 88 ? -17.548 -8.870 6.020 1.00 93.50 88 GLY A N 1
ATOM 650 C CA . GLY A 1 88 ? -16.712 -9.511 5.009 1.00 93.50 88 GLY A CA 1
ATOM 651 C C . GLY A 1 88 ? -15.840 -8.517 4.233 1.00 93.50 88 GLY A C 1
ATOM 652 O O . GLY A 1 88 ? -15.643 -7.369 4.627 1.00 93.50 88 GLY A O 1
ATOM 653 N N . TYR A 1 89 ? -15.246 -8.984 3.132 1.00 92.38 89 TYR A N 1
ATOM 654 C CA . TYR A 1 89 ? -14.241 -8.220 2.379 1.00 92.38 89 TYR A CA 1
ATOM 655 C C . TYR A 1 89 ? -14.840 -7.250 1.350 1.00 92.38 89 TYR A C 1
ATOM 657 O O . TYR A 1 89 ? -14.257 -6.204 1.068 1.00 92.38 89 TYR A O 1
ATOM 665 N N . GLY A 1 90 ? -15.990 -7.599 0.769 1.00 90.69 90 GLY A N 1
ATOM 666 C CA . GLY A 1 90 ? -16.626 -6.842 -0.305 1.00 90.69 90 GLY A CA 1
ATOM 667 C C . GLY A 1 90 ? -18.012 -6.361 0.096 1.00 90.69 90 GLY A C 1
ATOM 668 O O . GLY A 1 90 ? -18.759 -7.085 0.738 1.00 90.69 90 GLY A O 1
ATOM 669 N N . ALA A 1 91 ? -18.385 -5.164 -0.351 1.00 85.81 91 ALA A N 1
ATOM 670 C CA . ALA A 1 91 ? -19.672 -4.543 -0.026 1.00 85.81 91 ALA A CA 1
ATOM 671 C C . ALA A 1 91 ? -20.908 -5.230 -0.660 1.00 85.81 91 ALA A C 1
ATOM 673 O O . ALA A 1 91 ? -22.015 -4.716 -0.528 1.00 85.81 91 ALA A O 1
ATOM 674 N N . GLY A 1 92 ? -20.732 -6.351 -1.369 1.00 78.50 92 GLY A N 1
ATOM 675 C CA . GLY A 1 92 ? -21.802 -7.076 -2.066 1.00 78.50 92 GLY A CA 1
ATOM 676 C C . GLY A 1 92 ? -21.659 -8.598 -2.020 1.00 78.50 92 GLY A C 1
ATOM 677 O O . GLY A 1 92 ? -2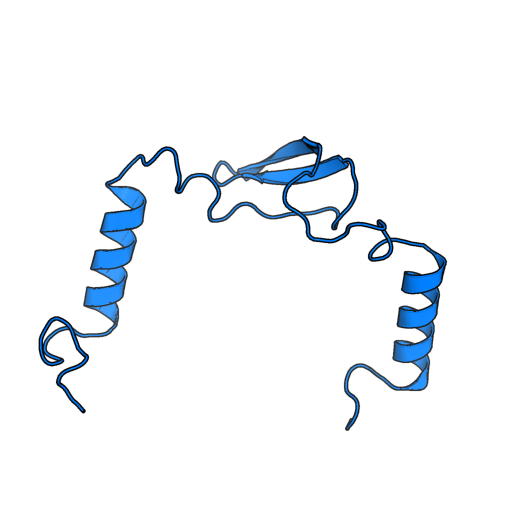2.124 -9.261 -2.943 1.00 78.50 92 GLY A O 1
ATOM 678 N N . ALA A 1 93 ? -20.954 -9.121 -1.014 1.00 53.72 93 ALA A N 1
ATOM 679 C CA . ALA A 1 93 ? -20.828 -10.557 -0.766 1.00 53.72 93 ALA A CA 1
ATOM 680 C C . ALA A 1 93 ? -22.005 -11.097 0.061 1.00 53.72 93 ALA A C 1
ATOM 682 O O . ALA A 1 93 ? -22.545 -10.325 0.886 1.00 53.72 93 ALA A O 1
#

pLDDT: mean 85.35, std 12.74, range [51.19, 98.19]

Radius of gyration: 20.55 Å; chains: 1; bounding box: 43×23×53 Å

Secondary structure (DSSP, 8-state):
-GGGSTTTT-S-HHHHHHHHHHHHHH---TTGGGTT-EESS-S-SEEEEEPTTS-EEEEE--S-S-TT--TT-HHHHHHHHHHHHHH-SSTT-

Sequence (93 aa):
FEDFLPDGGESDLFEKLDRLDHALHAEQHAGVGGLGILNLSGANPVANLRGHDGQTRAVIMLGSNSYLNLTTHPKVVAAARAALDAYGYGAGA

Foldseek 3Di:
DQVVPPVSPPDDPVNVVVVVVCVLPVDPDPPSQPPPWDWDAPDDQWTWIQGPVRDTDTDGDPPDPCPVVVVPPPVNVVVVVVCCVVCNDDVPD